Protein AF-A0A0Q0E314-F1 (afdb_monomer_lite)

Foldseek 3Di:
DDDDDDDDDDDDPPPPPPPPPVQQAFQCVQANDVLLVLLLVLLVVQAPDPDAPSDSRHALVRSVVSSQVSLVVCPVPPPRDPLSDDDDPFKDKFKFFFRWWKAQPWIWTWGQTPVSHIDIATALVQDDPQWDDPPSDITIGHSVRRNFIKTWTKDWDQCCVSDPPDDRRDTGIHTPHMDTDD

Sequence (182 aa):
MHPRALTFSLLITLLASFQANASEKSCAEAIGQKRAESLVKQCINVSPATHPPCNVANSCGMINSEVERGCGLLGDDPNAPAYCHFNLTKPETLQGALITGGGIDDYTITVLVNDGRRFTAYCDGQCGEWFVAEDESEATLLPSMVGKTVKVTVASELNNERIAGPSAEDSLIFVKKIEFVK

pLDDT: mean 89.71, std 15.73, range [40.28, 98.69]

Secondary structure (DSSP, 8-state):
----------------------PPPPHHHHH-HHHHHHHHHHHHHH---SS-S--TTS-HHHHHHHHHHHHHHHTT-TTS-GGG----SS-EEEEEEEEEEEESSS-EEEEEETTS-EEEEE-TT-S-S-EE-SSSS-EEE-TTTTT-EEEEEEEEEE-TT-SSSS-TT-EEEEEEEEEE--

Structure (mmCIF, N/CA/C/O backbone):
data_AF-A0A0Q0E314-F1
#
_entry.id   AF-A0A0Q0E314-F1
#
loop_
_atom_site.group_PDB
_atom_site.id
_atom_site.type_symbol
_atom_site.label_atom_id
_atom_site.label_alt_id
_atom_site.label_comp_id
_atom_site.label_asym_id
_atom_site.label_entity_id
_atom_site.label_seq_id
_atom_site.pdbx_PDB_ins_code
_atom_site.Cartn_x
_atom_site.Cartn_y
_atom_site.Cartn_z
_atom_site.occupancy
_atom_site.B_iso_or_equiv
_atom_site.auth_seq_id
_atom_site.auth_comp_id
_atom_site.auth_asym_id
_atom_site.auth_atom_id
_atom_site.pdbx_PDB_model_num
ATOM 1 N N . MET A 1 1 ? -67.837 -14.574 -44.466 1.00 40.28 1 MET A N 1
ATOM 2 C CA . MET A 1 1 ? -66.501 -15.097 -44.115 1.00 40.28 1 MET A CA 1
ATOM 3 C C . MET A 1 1 ? -65.693 -13.944 -43.526 1.00 40.28 1 MET A C 1
ATOM 5 O O . MET A 1 1 ? -65.371 -13.019 -44.251 1.00 40.28 1 MET A O 1
ATOM 9 N N . HIS A 1 2 ? -65.484 -13.944 -42.205 1.00 41.00 2 HIS A N 1
ATOM 10 C CA . HIS A 1 2 ? -64.377 -13.229 -41.534 1.00 41.00 2 HIS A CA 1
ATOM 11 C C . HIS A 1 2 ? -63.065 -13.990 -41.842 1.00 41.00 2 HIS A C 1
ATOM 13 O O . HIS A 1 2 ? -63.197 -15.173 -42.172 1.00 41.00 2 HIS A O 1
ATOM 19 N N . PRO A 1 3 ? -61.834 -13.439 -41.699 1.00 49.59 3 PRO A N 1
ATOM 20 C CA . PRO A 1 3 ? -61.397 -12.454 -40.687 1.00 49.59 3 PRO A CA 1
ATOM 21 C C . PRO A 1 3 ? -60.309 -11.479 -41.259 1.00 49.59 3 PRO A C 1
ATOM 23 O O . PRO A 1 3 ? -60.179 -11.391 -42.468 1.00 49.59 3 PRO A O 1
ATOM 26 N N . ARG A 1 4 ? -59.470 -10.691 -40.573 1.00 44.75 4 ARG A N 1
ATOM 27 C CA . ARG A 1 4 ? -59.175 -10.361 -39.169 1.00 44.75 4 ARG A CA 1
ATOM 28 C C . ARG A 1 4 ? -58.348 -9.063 -39.208 1.00 44.75 4 ARG A C 1
ATOM 30 O O . ARG A 1 4 ? -57.411 -8.971 -39.996 1.00 44.75 4 ARG A O 1
ATOM 37 N N . ALA A 1 5 ? -58.664 -8.099 -38.351 1.00 50.56 5 ALA A N 1
ATOM 38 C CA . ALA A 1 5 ? -57.778 -6.975 -38.064 1.00 50.56 5 ALA A CA 1
ATOM 39 C C . ALA A 1 5 ? -56.513 -7.491 -37.352 1.00 50.56 5 ALA A C 1
ATOM 41 O O . ALA A 1 5 ? -56.617 -8.254 -36.390 1.00 50.56 5 ALA A O 1
ATOM 42 N N . LEU A 1 6 ? -55.334 -7.095 -37.836 1.00 49.09 6 LEU A N 1
ATOM 43 C CA . LEU A 1 6 ? -54.049 -7.325 -37.177 1.00 49.09 6 LEU A CA 1
ATOM 44 C C . LEU A 1 6 ? -53.810 -6.205 -36.158 1.00 49.09 6 LEU A C 1
ATOM 46 O O . LEU A 1 6 ? -53.431 -5.092 -36.507 1.00 49.09 6 LEU A O 1
ATOM 50 N N . THR A 1 7 ? -54.052 -6.510 -34.888 1.00 48.66 7 THR A N 1
ATOM 51 C CA . THR A 1 7 ? -53.606 -5.709 -33.745 1.00 48.66 7 THR A CA 1
ATOM 52 C C . THR A 1 7 ? -52.135 -6.009 -33.468 1.00 48.66 7 THR A C 1
ATOM 54 O O . THR A 1 7 ? -51.788 -7.130 -33.095 1.00 48.66 7 THR A O 1
ATOM 57 N N . PHE A 1 8 ? -51.273 -5.012 -33.657 1.00 46.75 8 PHE A N 1
ATOM 58 C CA . PHE A 1 8 ? -49.852 -5.067 -33.322 1.00 46.75 8 PHE A CA 1
ATOM 59 C C . PHE A 1 8 ? -49.690 -4.762 -31.822 1.00 46.75 8 PHE A C 1
ATOM 61 O O . PHE A 1 8 ? -49.761 -3.608 -31.404 1.00 46.75 8 PHE A O 1
ATOM 68 N N . SER A 1 9 ? -49.544 -5.798 -30.991 1.00 51.53 9 SER A N 1
ATOM 69 C CA . SER A 1 9 ? -49.202 -5.637 -29.572 1.00 51.53 9 SER A CA 1
ATOM 70 C C . SER A 1 9 ? -47.723 -5.278 -29.438 1.00 51.53 9 SER A C 1
ATOM 72 O O . SER A 1 9 ? -46.852 -6.130 -29.591 1.00 51.53 9 SER A O 1
ATOM 74 N N . LEU A 1 10 ? -47.451 -4.009 -29.139 1.00 53.28 10 LEU A N 1
ATOM 75 C CA . LEU A 1 10 ? -46.133 -3.510 -28.761 1.00 53.28 10 LEU A CA 1
ATOM 76 C C . LEU A 1 10 ? -45.872 -3.866 -27.287 1.00 53.28 10 LEU A C 1
ATOM 78 O O . LEU A 1 10 ? -46.363 -3.192 -26.383 1.00 53.28 10 LEU A O 1
ATOM 82 N N . LEU A 1 11 ? -45.139 -4.953 -27.040 1.00 53.38 11 LEU A N 1
ATOM 83 C CA . LEU A 1 11 ? -44.677 -5.332 -25.703 1.00 53.38 11 LEU A CA 1
ATOM 84 C C . LEU A 1 11 ? -43.312 -4.666 -25.456 1.00 53.38 11 LEU A C 1
ATOM 86 O O . LEU A 1 11 ? -42.289 -5.129 -25.951 1.00 53.38 11 LEU A O 1
ATOM 90 N N . ILE A 1 12 ? -43.300 -3.548 -24.729 1.00 60.31 12 ILE A N 1
ATOM 91 C CA . ILE A 1 12 ? -42.066 -2.895 -24.272 1.00 60.31 12 ILE A CA 1
ATOM 92 C C . ILE A 1 12 ? -41.585 -3.651 -23.029 1.00 60.31 12 ILE A C 1
ATOM 94 O O . ILE A 1 12 ? -42.116 -3.473 -21.934 1.00 60.31 12 ILE A O 1
ATOM 98 N N . THR A 1 13 ? -40.599 -4.530 -23.195 1.00 57.09 13 THR A N 1
ATOM 99 C CA . THR A 1 13 ? -39.863 -5.146 -22.084 1.00 57.09 13 THR A CA 1
ATOM 100 C C . THR A 1 13 ? -38.950 -4.105 -21.442 1.00 57.09 13 THR A C 1
ATOM 102 O O . THR A 1 13 ? -37.905 -3.761 -21.991 1.00 57.09 13 THR A O 1
ATOM 105 N N . LEU A 1 14 ? -39.353 -3.600 -20.275 1.00 56.50 14 LEU A N 1
ATOM 106 C CA . LEU A 1 14 ? -38.524 -2.773 -19.400 1.00 56.50 14 LEU A CA 1
ATOM 107 C C . LEU A 1 14 ? -37.444 -3.666 -18.754 1.00 56.50 14 LEU A C 1
ATOM 109 O O . LEU A 1 14 ? -37.690 -4.336 -17.754 1.00 56.50 14 LEU A O 1
ATOM 113 N N . LEU A 1 15 ? -36.249 -3.710 -19.344 1.00 57.91 15 LEU A N 1
ATOM 114 C CA . LEU A 1 15 ? -35.050 -4.242 -18.691 1.00 57.91 15 LEU A CA 1
ATOM 115 C C . LEU A 1 15 ? -34.553 -3.186 -17.698 1.00 57.91 15 LEU A C 1
ATOM 117 O O . LEU A 1 15 ? -33.840 -2.256 -18.065 1.00 57.91 15 LEU A O 1
ATOM 121 N N . ALA A 1 16 ? -34.976 -3.299 -16.439 1.00 55.56 16 ALA A N 1
ATOM 122 C CA . ALA A 1 16 ? -34.362 -2.559 -15.346 1.00 55.56 16 ALA A CA 1
ATOM 123 C C . ALA A 1 16 ? -32.987 -3.178 -15.060 1.00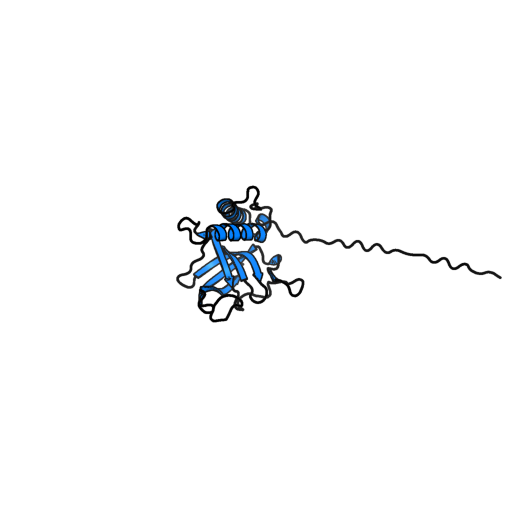 55.56 16 ALA A C 1
ATOM 125 O O . ALA A 1 16 ? -32.878 -4.203 -14.386 1.00 55.56 16 ALA A O 1
ATOM 126 N N . SER A 1 17 ? -31.938 -2.570 -15.607 1.00 53.62 17 SER A N 1
ATOM 127 C CA . SER A 1 17 ? -30.558 -2.862 -15.234 1.00 53.62 17 SER A CA 1
ATOM 128 C C . SER A 1 17 ? -30.350 -2.431 -13.783 1.00 53.62 17 SER A C 1
ATOM 130 O O . SER A 1 17 ? -30.112 -1.257 -13.504 1.00 53.62 17 SER A O 1
ATOM 132 N N . PHE A 1 18 ? -30.458 -3.365 -12.837 1.00 50.97 18 PHE A N 1
ATOM 133 C CA . PHE A 1 18 ? -29.930 -3.156 -11.493 1.00 50.97 18 PHE A CA 1
ATOM 134 C C . PHE A 1 18 ? -28.405 -3.140 -11.603 1.00 50.97 18 PHE A C 1
ATOM 136 O O . PHE A 1 18 ? -27.760 -4.185 -11.569 1.00 50.97 18 PHE A O 1
ATOM 143 N N . GLN A 1 19 ? -27.827 -1.951 -11.771 1.00 44.47 19 GLN A N 1
ATOM 144 C CA . GLN A 1 19 ? -26.407 -1.739 -11.519 1.00 44.47 19 GLN A CA 1
ATOM 145 C C . GLN A 1 19 ? -26.188 -1.896 -10.014 1.00 44.47 19 GLN A C 1
ATOM 147 O O . GLN A 1 19 ? -26.271 -0.941 -9.241 1.00 44.47 19 GLN A O 1
ATOM 152 N N . ALA A 1 20 ? -25.968 -3.136 -9.584 1.00 42.56 20 ALA A N 1
ATOM 153 C CA . ALA A 1 20 ? -25.374 -3.409 -8.293 1.00 42.56 20 ALA A CA 1
ATOM 154 C C . ALA A 1 20 ? -23.929 -2.907 -8.362 1.00 42.56 20 ALA A C 1
ATOM 156 O O . ALA A 1 20 ? -23.024 -3.650 -8.724 1.00 42.56 20 ALA A O 1
ATOM 157 N N . ASN A 1 21 ? -23.722 -1.627 -8.044 1.00 42.72 21 ASN A N 1
ATOM 158 C CA . ASN A 1 21 ? -22.424 -1.177 -7.567 1.00 42.72 21 ASN A CA 1
ATOM 159 C C . ASN A 1 21 ? -22.164 -2.025 -6.323 1.00 42.72 21 ASN A C 1
ATOM 161 O O . ASN A 1 21 ? -22.819 -1.828 -5.297 1.00 42.72 21 ASN A O 1
ATOM 165 N N . ALA A 1 22 ? -21.316 -3.045 -6.442 1.00 49.06 22 ALA A N 1
ATOM 166 C CA . ALA A 1 22 ? -20.845 -3.783 -5.290 1.00 49.06 22 ALA A CA 1
ATOM 167 C C . ALA A 1 22 ? -20.111 -2.760 -4.423 1.00 49.06 22 ALA A C 1
ATOM 169 O O . ALA A 1 22 ? -18.973 -2.411 -4.711 1.00 49.06 22 ALA A O 1
ATOM 170 N N . SER A 1 23 ? -20.810 -2.202 -3.430 1.00 57.34 23 SER A N 1
ATOM 171 C CA . SER A 1 23 ? -20.221 -1.262 -2.486 1.00 57.34 23 SER A CA 1
ATOM 172 C C . SER A 1 23 ? -18.990 -1.944 -1.914 1.00 57.34 23 SER A C 1
ATOM 174 O O . SER A 1 23 ? -19.113 -3.008 -1.298 1.00 57.34 23 SER A O 1
ATOM 176 N N . GLU A 1 24 ? -17.812 -1.371 -2.161 1.00 74.94 24 GLU A N 1
ATOM 177 C CA . GLU A 1 24 ? -16.592 -1.837 -1.519 1.00 74.94 24 GLU A CA 1
ATOM 178 C C . GLU A 1 24 ? -16.848 -1.929 -0.014 1.00 74.94 24 GLU A C 1
ATOM 180 O O . GLU A 1 24 ? -17.517 -1.070 0.573 1.00 74.94 24 GLU A O 1
ATOM 185 N N . LYS A 1 25 ? -16.354 -3.003 0.610 1.00 89.38 25 LYS A N 1
ATOM 186 C CA . LYS A 1 25 ? -16.443 -3.153 2.063 1.00 89.38 25 LYS A CA 1
ATOM 187 C C . LYS A 1 25 ? -15.819 -1.935 2.731 1.00 89.38 25 LYS A C 1
ATOM 189 O O . LYS A 1 25 ? -14.801 -1.417 2.262 1.00 89.38 25 LYS A O 1
ATOM 194 N N . SER A 1 26 ? -16.375 -1.536 3.870 1.00 96.94 26 SER A N 1
ATOM 195 C CA . SER A 1 26 ? -15.716 -0.530 4.696 1.00 96.94 26 SER A CA 1
ATOM 196 C C . SER A 1 26 ? -14.330 -1.016 5.121 1.00 96.94 26 SER A C 1
ATOM 198 O O . SER A 1 26 ? -14.074 -2.219 5.249 1.00 96.94 26 SER A O 1
ATOM 200 N N . CYS A 1 27 ? -13.414 -0.087 5.382 1.00 97.88 27 CYS A N 1
ATOM 201 C CA . CYS A 1 27 ? -12.068 -0.456 5.788 1.00 97.88 27 CYS A CA 1
ATOM 202 C C . CYS A 1 27 ? -12.072 -1.205 7.130 1.00 97.88 27 CYS A C 1
ATOM 204 O O . CYS A 1 27 ? -11.321 -2.165 7.307 1.00 97.88 27 CYS A O 1
ATOM 206 N N . ALA A 1 28 ? -12.973 -0.846 8.052 1.00 98.06 28 ALA A N 1
ATOM 207 C CA . ALA A 1 28 ? -13.180 -1.597 9.290 1.00 98.06 28 ALA A CA 1
ATOM 208 C C . ALA A 1 28 ? -13.572 -3.063 9.041 1.00 98.06 28 ALA A C 1
ATOM 210 O O . ALA A 1 28 ? -13.020 -3.954 9.688 1.00 98.06 28 ALA A O 1
ATOM 211 N N . GLU A 1 29 ? -14.484 -3.325 8.101 1.00 97.62 29 GLU A N 1
ATOM 212 C CA . GLU A 1 29 ? -14.891 -4.688 7.733 1.00 97.62 29 GLU A CA 1
ATOM 213 C C . GLU A 1 29 ? -13.781 -5.451 7.007 1.00 97.62 29 GLU A C 1
ATOM 215 O O . GLU A 1 29 ? -13.659 -6.664 7.174 1.00 97.62 29 GLU A O 1
ATOM 220 N N . ALA A 1 30 ? -12.975 -4.756 6.202 1.00 96.81 30 ALA A N 1
ATOM 221 C CA . ALA A 1 30 ? -11.923 -5.378 5.414 1.00 96.81 30 ALA A CA 1
ATOM 222 C C . ALA A 1 30 ? -10.705 -5.769 6.266 1.00 96.81 30 ALA A C 1
ATOM 224 O O . ALA A 1 30 ? -10.275 -6.920 6.229 1.00 96.81 30 ALA A O 1
ATOM 225 N N . ILE A 1 31 ? -10.142 -4.839 7.050 1.00 97.12 31 ILE A N 1
ATOM 226 C CA . ILE A 1 31 ? -8.859 -5.053 7.756 1.00 97.12 31 ILE A CA 1
ATOM 227 C C . ILE A 1 31 ? -8.982 -5.127 9.285 1.00 97.12 31 ILE A C 1
ATOM 229 O O . ILE A 1 31 ? -7.977 -5.337 9.980 1.00 97.12 31 ILE A O 1
ATOM 233 N N . GLY A 1 32 ? -10.205 -4.992 9.803 1.00 97.06 32 GLY A N 1
ATOM 234 C CA . GLY A 1 32 ? -10.526 -4.940 11.224 1.00 97.06 32 GLY A CA 1
ATOM 235 C C . GLY A 1 32 ? -10.403 -3.531 11.810 1.00 97.06 32 GLY A C 1
ATOM 236 O O . GLY A 1 32 ? -9.523 -2.752 11.433 1.00 97.06 32 GLY A O 1
ATOM 237 N N . GLN A 1 33 ? -11.245 -3.236 12.807 1.00 97.62 33 GLN A N 1
ATOM 238 C CA . GLN A 1 33 ? -11.384 -1.911 13.429 1.00 97.62 33 GLN A CA 1
ATOM 239 C C . GLN A 1 33 ? -10.040 -1.273 13.813 1.00 97.62 33 GLN A C 1
ATOM 241 O O . GLN A 1 33 ? -9.748 -0.148 13.422 1.00 97.62 33 GLN A O 1
ATOM 246 N N . LYS A 1 34 ? -9.177 -2.008 14.526 1.00 96.69 34 LYS A N 1
ATOM 247 C CA . LYS A 1 34 ? -7.896 -1.479 15.023 1.00 96.69 34 LYS A CA 1
ATOM 248 C C . LYS A 1 34 ? -6.964 -1.014 13.896 1.00 96.69 34 LYS A C 1
ATOM 250 O O . LYS A 1 34 ? -6.306 0.016 14.029 1.00 96.69 34 LYS A O 1
ATOM 255 N N . ARG A 1 35 ? -6.875 -1.778 12.801 1.00 97.19 35 ARG A N 1
ATOM 256 C CA . ARG A 1 35 ? -6.026 -1.414 11.657 1.00 97.19 35 ARG A CA 1
ATOM 257 C C . ARG A 1 35 ? -6.640 -0.257 10.872 1.00 97.19 35 ARG A C 1
ATOM 259 O O . ARG A 1 35 ? -5.919 0.674 10.530 1.00 97.19 35 ARG A O 1
ATOM 266 N N . ALA A 1 36 ? -7.957 -0.276 10.665 1.00 98.38 36 ALA A N 1
ATOM 267 C CA . ALA A 1 36 ? -8.671 0.811 10.000 1.00 98.38 36 ALA A CA 1
ATOM 268 C C . ALA A 1 36 ? -8.510 2.142 10.752 1.00 98.38 36 ALA A C 1
ATOM 270 O O . ALA A 1 36 ? -8.188 3.157 10.145 1.00 98.38 36 ALA A O 1
ATOM 271 N N . GLU A 1 37 ? -8.625 2.139 12.082 1.00 98.31 37 GLU A N 1
ATOM 272 C CA . GLU A 1 37 ? -8.367 3.323 12.910 1.00 98.31 37 GLU A CA 1
ATOM 273 C C . GLU A 1 37 ? -6.920 3.814 12.806 1.00 98.31 37 GLU A C 1
ATOM 275 O O . GLU A 1 37 ? -6.680 5.020 12.824 1.00 98.31 37 GLU A O 1
ATOM 280 N N . SER A 1 38 ? -5.946 2.905 12.688 1.00 97.75 38 SER A N 1
ATOM 281 C CA . SER A 1 38 ? -4.549 3.285 12.449 1.00 97.75 38 SER A CA 1
ATOM 282 C C . SER A 1 38 ? -4.396 4.021 11.119 1.00 97.75 38 SER A C 1
ATOM 284 O O . SER A 1 38 ? -3.756 5.070 11.078 1.00 97.75 38 SER A O 1
ATOM 286 N N . LEU A 1 39 ? -5.014 3.512 10.050 1.00 98.44 39 LEU A N 1
ATOM 287 C CA . LEU A 1 39 ? -4.974 4.146 8.731 1.00 98.44 39 LEU A CA 1
ATOM 288 C C . LEU A 1 39 ? -5.699 5.503 8.730 1.00 98.44 39 LEU A C 1
ATOM 290 O O . LEU A 1 39 ? -5.182 6.481 8.200 1.00 98.44 39 LEU A O 1
ATOM 294 N N . VAL A 1 40 ? -6.849 5.604 9.402 1.00 98.56 40 VAL A N 1
ATOM 295 C CA . VAL A 1 40 ? -7.582 6.872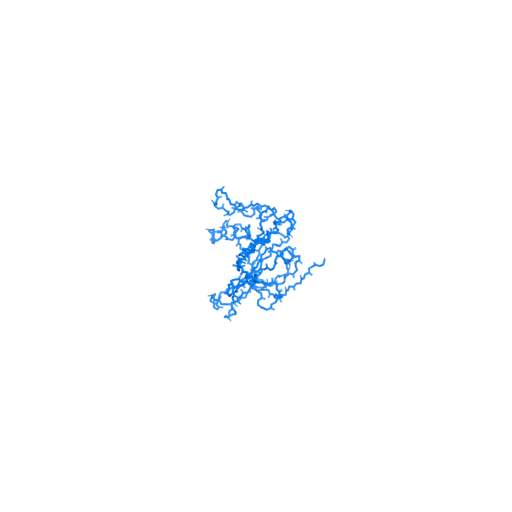 9.564 1.00 98.56 40 VAL A CA 1
ATOM 296 C C . VAL A 1 40 ? -6.761 7.911 10.328 1.00 98.56 40 VAL A C 1
ATOM 298 O O . VAL A 1 40 ? -6.747 9.075 9.937 1.00 98.56 40 VAL A O 1
ATOM 301 N N . LYS A 1 41 ? -6.035 7.515 11.381 1.00 98.38 41 LYS A N 1
ATOM 302 C CA . LYS A 1 41 ? -5.140 8.430 12.111 1.00 98.38 41 LYS A CA 1
ATOM 303 C C . LYS A 1 41 ? -4.033 8.983 11.218 1.00 98.38 41 LYS A C 1
ATOM 305 O O . LYS A 1 41 ? -3.710 10.160 11.338 1.00 98.38 41 LYS A O 1
ATOM 310 N N . GLN A 1 42 ? -3.470 8.158 10.334 1.00 98.25 42 GLN A N 1
ATOM 311 C CA . GLN A 1 42 ? -2.493 8.617 9.340 1.00 98.25 42 GLN A CA 1
ATOM 312 C C . GLN A 1 42 ? -3.143 9.613 8.378 1.00 98.25 42 GLN A C 1
ATOM 314 O O . GLN A 1 42 ? -2.630 10.709 8.202 1.00 98.25 42 GLN A O 1
ATOM 319 N N . CYS A 1 43 ? -4.320 9.273 7.850 1.00 98.62 43 CYS A N 1
ATOM 320 C CA . CYS A 1 43 ? -5.075 10.101 6.910 1.00 98.62 43 CYS A CA 1
ATOM 321 C C . CYS A 1 43 ? -5.382 11.496 7.476 1.00 98.62 43 CYS A C 1
ATOM 323 O O . CYS A 1 43 ? -5.059 12.498 6.849 1.00 98.62 43 CYS A O 1
ATOM 325 N N . ILE A 1 44 ? -5.930 11.576 8.694 1.00 98.50 44 ILE A N 1
ATOM 326 C CA . ILE A 1 44 ? -6.258 12.857 9.347 1.00 98.50 44 ILE A CA 1
ATOM 327 C C . ILE A 1 44 ? -5.005 13.709 9.573 1.00 98.50 44 ILE A C 1
ATOM 329 O O . ILE A 1 44 ? -5.069 14.929 9.476 1.00 98.50 44 ILE A O 1
ATOM 333 N N . ASN A 1 45 ? -3.875 13.077 9.889 1.00 97.94 45 ASN A N 1
ATOM 334 C CA . ASN A 1 45 ? -2.632 13.770 10.212 1.00 97.94 45 ASN A CA 1
ATOM 335 C C . ASN A 1 45 ? -2.005 14.453 8.980 1.00 97.94 45 ASN A C 1
ATOM 337 O O . ASN A 1 45 ? -1.441 15.533 9.114 1.00 97.94 45 ASN A O 1
ATOM 341 N N . VAL A 1 46 ? -2.143 13.870 7.784 1.00 97.81 46 VAL A N 1
ATOM 342 C CA .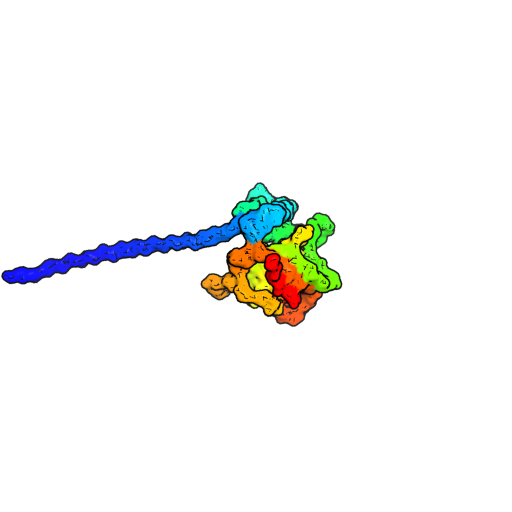 VAL A 1 46 ? -1.542 14.428 6.552 1.00 97.81 46 VAL A CA 1
ATOM 343 C C . VAL A 1 46 ? -2.534 15.112 5.614 1.00 97.81 46 VAL A C 1
ATOM 345 O O . VAL A 1 46 ? -2.117 15.779 4.671 1.00 97.81 46 VAL A O 1
ATOM 348 N N . SER A 1 47 ? -3.839 14.963 5.839 1.00 97.69 47 SER A N 1
ATOM 349 C CA . SER A 1 47 ? -4.862 15.573 4.991 1.00 97.69 47 SER A CA 1
ATOM 350 C C . SER A 1 47 ? -4.975 17.086 5.232 1.00 97.69 47 SER A C 1
ATOM 352 O O . SER A 1 47 ? -5.391 17.495 6.319 1.00 97.69 47 SER A O 1
ATOM 354 N N . PRO A 1 48 ? -4.782 17.938 4.209 1.00 95.12 48 PRO A N 1
ATOM 355 C CA . PRO A 1 48 ? -5.111 19.361 4.299 1.00 95.12 48 PRO A CA 1
ATOM 356 C C . PRO A 1 48 ? -6.611 19.659 4.110 1.00 95.12 48 PRO A C 1
ATOM 358 O O . PRO A 1 48 ? -7.031 20.807 4.252 1.00 95.12 48 PRO A O 1
ATOM 361 N N . ALA A 1 49 ? -7.428 18.671 3.722 1.00 95.56 49 ALA A N 1
ATOM 362 C CA . ALA A 1 49 ? -8.840 18.891 3.433 1.00 95.56 49 ALA A CA 1
ATOM 363 C C . ALA A 1 49 ? -9.647 19.146 4.715 1.00 95.56 49 ALA A C 1
ATOM 365 O O . ALA A 1 49 ? -9.397 18.552 5.760 1.00 95.56 49 ALA A O 1
ATOM 366 N N . THR A 1 50 ? -10.670 19.999 4.618 1.00 93.81 50 THR A N 1
ATOM 367 C CA . THR A 1 50 ? -11.575 20.296 5.744 1.00 93.81 50 THR A CA 1
ATOM 368 C C . THR A 1 50 ? -12.558 19.160 6.028 1.00 93.81 50 THR A C 1
ATOM 370 O O . THR A 1 50 ? -13.033 19.029 7.151 1.00 93.81 50 THR A O 1
ATOM 373 N N . HIS A 1 51 ? -12.850 18.337 5.018 1.00 96.25 51 HIS A N 1
ATOM 374 C CA . HIS A 1 51 ? -13.743 17.181 5.100 1.00 96.25 51 HIS A CA 1
ATOM 375 C C . HIS A 1 51 ? -13.147 16.003 4.311 1.00 96.25 51 HIS A C 1
ATOM 377 O O . HIS A 1 51 ? -13.656 15.658 3.243 1.00 96.25 51 HIS A O 1
ATOM 383 N N . PRO A 1 52 ? -12.029 15.419 4.772 1.00 97.25 52 PRO A N 1
ATOM 384 C CA . PRO A 1 52 ? -11.394 14.326 4.054 1.00 97.25 52 PRO A CA 1
ATOM 385 C C . PRO A 1 52 ? -12.178 13.018 4.191 1.00 97.25 52 PRO A C 1
ATOM 387 O O . PRO A 1 52 ? -12.905 12.832 5.172 1.00 97.25 52 PRO A O 1
ATOM 390 N N . PRO A 1 53 ? -11.958 12.042 3.294 1.00 97.44 53 PRO A N 1
ATOM 391 C CA . PRO A 1 53 ? -12.554 10.712 3.392 1.00 97.44 53 PRO A CA 1
ATOM 392 C C . PRO A 1 53 ? -11.923 9.837 4.498 1.00 97.44 53 PRO A C 1
ATOM 394 O O . PRO A 1 53 ? -12.004 8.610 4.440 1.00 97.44 53 PRO A O 1
ATOM 397 N N . CYS A 1 54 ? -11.303 10.430 5.522 1.00 98.44 54 CYS A N 1
ATOM 398 C CA . CYS A 1 54 ? -10.645 9.724 6.620 1.00 98.44 54 CYS A CA 1
ATOM 399 C C . CYS A 1 54 ? -11.665 9.161 7.623 1.00 98.44 54 CYS A C 1
ATOM 401 O O . CYS A 1 54 ? -11.817 9.660 8.738 1.00 98.44 54 CYS A O 1
ATOM 403 N N . ASN A 1 55 ? -12.383 8.113 7.231 1.00 98.25 55 ASN A N 1
ATOM 404 C CA . ASN A 1 55 ? -13.376 7.450 8.067 1.00 98.25 55 ASN A CA 1
ATOM 405 C C . ASN A 1 55 ? -13.297 5.936 7.865 1.00 98.25 55 ASN A C 1
ATOM 407 O O . ASN A 1 55 ? -13.233 5.475 6.733 1.00 98.25 55 ASN A O 1
ATOM 411 N N . VAL A 1 56 ? -13.347 5.158 8.948 1.00 98.31 56 VAL A N 1
ATOM 412 C CA . VAL A 1 56 ? -13.258 3.688 8.890 1.00 98.31 56 VAL A CA 1
ATOM 413 C C . VAL A 1 56 ? -14.400 3.032 8.099 1.00 98.31 56 VAL A C 1
ATOM 415 O O . VAL A 1 56 ? -14.253 1.885 7.683 1.00 98.31 56 VAL A O 1
ATOM 418 N N . ALA A 1 57 ? -15.513 3.749 7.898 1.00 97.94 57 ALA A N 1
ATOM 419 C CA . ALA A 1 57 ? -16.644 3.340 7.071 1.00 97.94 57 ALA A CA 1
ATOM 420 C C . ALA A 1 57 ? -16.364 3.446 5.559 1.00 97.94 57 ALA A C 1
ATOM 422 O O . ALA A 1 57 ? -17.034 2.777 4.779 1.00 97.94 57 ALA A O 1
ATOM 423 N N . ASN A 1 58 ? -15.378 4.248 5.145 1.00 97.81 58 ASN A N 1
ATOM 424 C CA . ASN A 1 58 ? -14.944 4.326 3.749 1.00 97.81 58 ASN A CA 1
ATOM 425 C C . ASN A 1 58 ? -14.019 3.152 3.405 1.00 97.81 58 ASN A C 1
ATOM 427 O O . ASN A 1 58 ? -13.492 2.488 4.303 1.00 97.81 58 ASN A O 1
ATOM 431 N N . SER A 1 59 ? -13.802 2.886 2.114 1.00 97.50 59 SER A N 1
ATOM 432 C CA . SER A 1 59 ? -12.911 1.806 1.681 1.00 97.50 59 SER A CA 1
ATOM 433 C C . SER A 1 59 ? -11.449 2.099 2.024 1.00 97.50 59 SER A C 1
ATOM 435 O O . SER A 1 59 ? -11.023 3.255 2.102 1.00 97.50 59 SER A O 1
ATOM 437 N N . CYS A 1 60 ? -10.650 1.050 2.247 1.00 97.88 60 CYS A N 1
ATOM 438 C CA . CYS A 1 60 ? -9.236 1.242 2.577 1.00 97.88 60 CYS A CA 1
ATOM 439 C C . CYS A 1 60 ? -8.463 1.929 1.447 1.00 97.88 60 CYS A C 1
ATOM 441 O O . CYS A 1 60 ? -7.573 2.720 1.747 1.00 97.88 60 CYS A O 1
ATOM 443 N N . GLY A 1 61 ? -8.827 1.671 0.184 1.00 96.69 61 GLY A N 1
ATOM 444 C CA . GLY A 1 61 ? -8.270 2.364 -0.976 1.00 96.69 61 GLY A CA 1
ATOM 445 C C . GLY A 1 61 ? -8.489 3.871 -0.884 1.00 96.69 61 GLY A C 1
ATOM 446 O O . GLY A 1 61 ? -7.522 4.622 -0.905 1.00 96.69 61 GLY A O 1
ATOM 447 N N . MET A 1 62 ? -9.728 4.313 -0.640 1.00 96.94 62 MET A N 1
ATOM 448 C CA . MET A 1 62 ? -10.052 5.739 -0.522 1.00 96.94 62 MET A CA 1
ATOM 449 C C . MET A 1 62 ? -9.293 6.433 0.620 1.00 96.94 62 MET A C 1
ATOM 451 O O . MET A 1 62 ? -8.765 7.531 0.441 1.00 96.94 62 MET A O 1
ATOM 455 N N . ILE A 1 63 ? -9.210 5.798 1.794 1.00 98.50 63 ILE A N 1
ATOM 456 C CA . ILE A 1 63 ? -8.458 6.351 2.932 1.00 98.50 63 ILE A CA 1
ATOM 457 C C . ILE A 1 63 ? -6.959 6.401 2.594 1.00 98.50 63 ILE A C 1
ATOM 459 O O . ILE A 1 63 ? -6.300 7.400 2.874 1.00 98.50 63 ILE A O 1
ATOM 463 N N . ASN A 1 64 ? -6.416 5.345 1.978 1.00 98.06 64 ASN A N 1
ATOM 464 C CA . ASN A 1 64 ? -5.011 5.267 1.579 1.00 98.06 64 ASN A CA 1
ATOM 465 C C . ASN A 1 64 ? -4.632 6.335 0.549 1.00 98.06 64 ASN A C 1
ATOM 467 O O . ASN A 1 64 ? -3.599 6.975 0.712 1.00 98.06 64 ASN A O 1
ATOM 471 N N . SER A 1 65 ? -5.461 6.558 -0.471 1.00 97.31 65 SER A N 1
ATOM 472 C CA . SER A 1 65 ? -5.202 7.573 -1.495 1.00 97.31 65 SER A CA 1
ATOM 473 C C . SER A 1 65 ? -5.111 8.976 -0.894 1.00 97.31 65 SER A C 1
ATOM 475 O O . SER A 1 65 ? -4.279 9.775 -1.314 1.00 97.31 65 SER A O 1
ATOM 477 N N . GLU A 1 66 ? -5.907 9.277 0.136 1.00 98.44 66 GLU A N 1
ATOM 478 C CA . GLU A 1 66 ? -5.795 10.549 0.855 1.00 98.44 66 GLU A CA 1
ATOM 479 C C . GLU A 1 66 ? -4.516 10.626 1.709 1.00 98.44 66 GLU A C 1
ATOM 481 O O . GLU A 1 66 ? -3.888 11.684 1.761 1.00 98.44 66 GLU A O 1
ATOM 486 N N . VAL A 1 67 ? -4.071 9.512 2.312 1.00 98.12 67 VAL A N 1
ATOM 487 C CA . VAL A 1 67 ? -2.754 9.440 2.981 1.00 98.12 67 VAL A CA 1
ATOM 488 C C . VAL A 1 67 ? -1.628 9.712 1.984 1.00 98.12 67 VAL A C 1
ATOM 490 O O . VAL A 1 67 ? -0.743 10.512 2.268 1.00 98.12 67 VAL A O 1
ATOM 493 N N . GLU A 1 68 ? -1.647 9.067 0.818 1.00 97.44 68 GLU A N 1
ATOM 494 C CA . GLU A 1 68 ? -0.625 9.238 -0.221 1.00 97.44 68 GLU A CA 1
ATOM 495 C C . GLU A 1 68 ? -0.601 10.661 -0.761 1.00 97.44 68 GLU A C 1
ATOM 497 O O . GLU A 1 68 ? 0.467 11.266 -0.841 1.00 97.44 68 GLU A O 1
ATOM 502 N N . ARG A 1 69 ? -1.776 11.233 -1.040 1.00 97.69 69 ARG A N 1
ATOM 503 C CA . ARG A 1 69 ? -1.900 12.626 -1.464 1.00 97.69 69 ARG A CA 1
ATOM 504 C C . ARG A 1 69 ? -1.350 13.584 -0.408 1.00 97.69 69 ARG A C 1
ATOM 506 O O . ARG A 1 69 ? -0.604 14.495 -0.753 1.00 97.69 69 ARG A O 1
ATOM 513 N N . GLY A 1 70 ? -1.703 13.390 0.863 1.00 97.50 70 GLY A N 1
ATOM 514 C CA . GLY A 1 70 ? -1.207 14.211 1.969 1.00 97.50 70 GLY A CA 1
ATOM 515 C C . GLY A 1 70 ? 0.307 14.099 2.153 1.00 97.50 70 GLY A C 1
ATOM 516 O O . GLY A 1 70 ? 0.993 15.114 2.207 1.00 97.50 70 GLY A O 1
ATOM 517 N N . CYS A 1 71 ? 0.851 12.879 2.158 1.00 97.06 71 CYS A N 1
ATOM 518 C CA . CYS A 1 71 ? 2.296 12.648 2.215 1.00 97.06 71 CYS A CA 1
ATOM 519 C C . CYS A 1 71 ? 3.034 13.262 1.013 1.00 97.06 71 CYS A C 1
ATOM 521 O O . CYS A 1 71 ? 4.091 13.858 1.190 1.00 97.06 71 CYS A O 1
ATOM 523 N N . GLY A 1 72 ? 2.461 13.194 -0.193 1.00 96.62 72 GLY A N 1
ATOM 524 C CA . GLY A 1 72 ? 3.032 13.821 -1.388 1.00 96.62 72 GLY A CA 1
ATOM 525 C C . GLY A 1 72 ? 3.121 15.348 -1.297 1.00 96.62 72 GLY A C 1
ATOM 526 O O . GLY A 1 72 ? 4.042 15.937 -1.854 1.00 96.62 72 GLY A O 1
ATOM 527 N N . LEU A 1 73 ? 2.214 15.995 -0.557 1.00 96.69 73 LEU A N 1
ATOM 528 C CA . LEU A 1 73 ? 2.284 17.437 -0.291 1.00 96.69 73 LEU A CA 1
ATOM 529 C C . LEU A 1 73 ? 3.367 17.811 0.725 1.00 96.69 73 LEU A C 1
ATOM 531 O O . LEU A 1 73 ? 3.869 18.932 0.679 1.00 96.6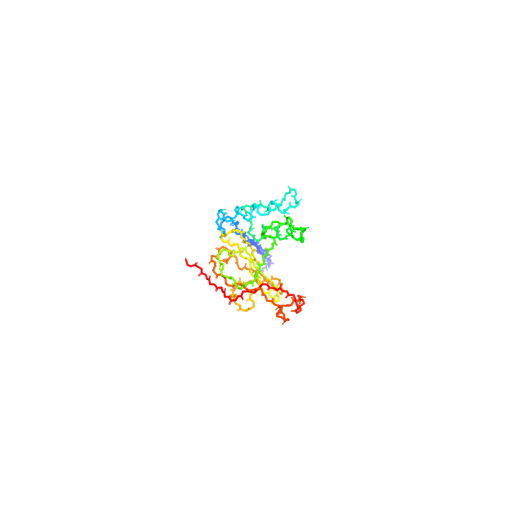9 73 LEU A O 1
ATOM 535 N N . LEU A 1 74 ? 3.708 16.899 1.638 1.00 95.75 74 LEU A N 1
ATOM 536 C CA . LEU A 1 74 ? 4.807 17.094 2.585 1.00 95.75 74 LEU A CA 1
ATOM 537 C C . LEU A 1 74 ? 6.173 16.911 1.908 1.00 95.75 74 LEU A C 1
ATOM 539 O O . LEU A 1 74 ? 7.138 17.558 2.307 1.00 95.75 74 LEU A O 1
ATOM 543 N N . GLY A 1 75 ? 6.249 16.075 0.866 1.00 91.38 75 GLY A N 1
ATOM 544 C CA . GLY A 1 75 ? 7.487 15.823 0.130 1.00 91.38 75 GLY A CA 1
ATOM 545 C C . GLY A 1 75 ? 8.604 15.346 1.060 1.00 91.38 75 GLY A C 1
ATOM 546 O O . GLY A 1 75 ? 8.375 14.486 1.905 1.00 91.38 75 GLY A O 1
ATOM 547 N N . ASP A 1 76 ? 9.7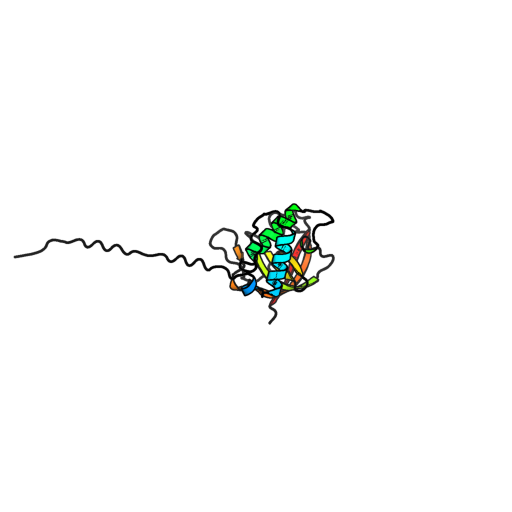89 15.942 0.930 1.00 89.94 76 ASP A N 1
ATOM 548 C CA . ASP A 1 76 ? 10.974 15.617 1.737 1.00 89.94 76 ASP A CA 1
ATOM 549 C C . ASP A 1 76 ? 11.076 16.429 3.047 1.00 89.94 76 ASP A C 1
ATOM 551 O O . ASP A 1 76 ? 12.176 16.623 3.574 1.00 89.94 76 ASP A O 1
ATOM 555 N N . ASP A 1 77 ? 9.963 16.957 3.577 1.00 92.50 77 ASP A N 1
ATOM 556 C CA . ASP A 1 77 ? 9.977 17.652 4.871 1.00 92.50 77 ASP A CA 1
ATOM 557 C C . ASP A 1 77 ? 10.571 16.724 5.952 1.00 92.50 77 ASP A C 1
ATOM 559 O O . ASP A 1 77 ? 10.046 15.632 6.184 1.00 92.50 77 ASP A O 1
ATOM 563 N N . PRO A 1 78 ? 11.639 17.127 6.668 1.00 90.12 78 PRO A N 1
ATOM 564 C CA . PRO A 1 78 ? 12.234 16.305 7.723 1.00 90.12 78 PRO A CA 1
ATOM 565 C C . PRO A 1 78 ? 11.278 16.019 8.895 1.00 90.12 78 PRO A C 1
ATOM 567 O O . PRO A 1 78 ? 11.553 15.138 9.709 1.00 90.12 78 PRO A O 1
ATOM 570 N N . ASN A 1 79 ? 10.173 16.762 9.000 1.00 91.94 79 ASN A N 1
ATOM 571 C CA . ASN A 1 79 ? 9.108 16.556 9.977 1.00 91.94 79 ASN A CA 1
ATOM 572 C C . ASN A 1 79 ? 7.944 15.720 9.426 1.00 91.94 79 ASN A C 1
ATOM 574 O O . ASN A 1 79 ? 6.974 15.489 10.156 1.00 91.94 79 ASN A O 1
ATOM 578 N N . ALA A 1 80 ? 8.013 15.268 8.169 1.00 94.69 80 ALA A N 1
ATOM 579 C CA . ALA A 1 80 ? 7.017 14.371 7.611 1.00 94.69 80 ALA A CA 1
ATOM 580 C C . ALA A 1 80 ? 6.911 13.103 8.482 1.00 94.69 80 ALA A C 1
ATOM 582 O O . ALA A 1 80 ? 7.924 12.546 8.924 1.00 94.69 80 ALA A O 1
ATOM 583 N N . PRO A 1 81 ? 5.691 12.618 8.768 1.00 94.75 81 PRO A N 1
ATOM 584 C CA . PRO A 1 81 ? 5.522 11.415 9.565 1.00 94.75 81 PRO A CA 1
ATOM 585 C C . PRO A 1 81 ? 6.227 10.205 8.942 1.00 94.75 81 PRO A C 1
ATOM 587 O O . PRO A 1 81 ? 6.183 10.000 7.734 1.00 94.75 81 PRO A O 1
ATOM 590 N N . ALA A 1 82 ? 6.792 9.328 9.776 1.00 91.81 82 ALA A N 1
ATOM 591 C CA . ALA A 1 82 ? 7.580 8.185 9.304 1.00 91.81 82 ALA A CA 1
ATOM 592 C C . ALA A 1 82 ? 6.829 7.231 8.348 1.00 91.81 82 ALA A C 1
ATOM 594 O O . ALA A 1 82 ? 7.463 6.532 7.574 1.00 91.81 82 ALA A O 1
ATOM 595 N N . TYR A 1 83 ? 5.492 7.185 8.375 1.00 92.88 83 TYR A N 1
ATOM 596 C CA . TYR A 1 83 ? 4.695 6.369 7.445 1.00 92.88 83 TYR A CA 1
ATOM 597 C C . TYR A 1 83 ? 4.536 6.992 6.045 1.00 92.88 83 TYR A C 1
ATOM 599 O O . TYR A 1 83 ? 3.976 6.341 5.164 1.00 92.88 83 TYR A O 1
ATOM 607 N N . CYS A 1 84 ? 4.992 8.231 5.835 1.00 94.94 84 CYS A N 1
ATOM 608 C CA . CYS A 1 84 ? 5.058 8.854 4.513 1.00 94.94 84 CYS A CA 1
ATOM 609 C C . CYS A 1 84 ? 6.251 8.368 3.688 1.00 94.94 84 CYS A C 1
ATOM 611 O O . CYS A 1 84 ? 6.224 8.479 2.467 1.00 94.94 84 CYS A O 1
ATOM 613 N N . HIS A 1 85 ? 7.255 7.770 4.335 1.00 91.00 85 HIS A N 1
ATOM 614 C CA . HIS A 1 85 ? 8.431 7.236 3.664 1.00 91.00 85 HIS A CA 1
ATOM 615 C C . HIS A 1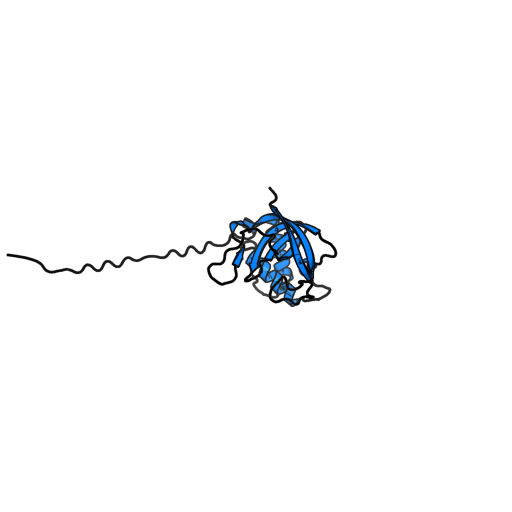 85 ? 8.647 5.787 4.071 1.00 91.00 85 HIS A C 1
ATOM 617 O O . HIS A 1 85 ? 8.841 5.469 5.245 1.00 91.00 85 HIS A O 1
ATOM 623 N N . PHE A 1 86 ? 8.660 4.894 3.090 1.00 93.38 86 PHE A N 1
ATOM 624 C CA . PHE A 1 86 ? 9.038 3.511 3.317 1.00 93.38 86 PHE A CA 1
ATOM 625 C C . PHE A 1 86 ? 10.429 3.259 2.749 1.00 93.38 86 PHE A C 1
ATOM 627 O O . PHE A 1 86 ? 10.596 2.970 1.568 1.00 93.38 86 PHE A O 1
ATOM 634 N N . ASN A 1 87 ? 11.430 3.377 3.619 1.00 91.06 87 ASN A N 1
ATOM 635 C CA . ASN A 1 87 ? 12.829 3.210 3.253 1.00 91.06 87 ASN A CA 1
ATOM 636 C C . ASN A 1 87 ? 13.346 1.857 3.737 1.00 91.06 87 ASN A C 1
ATOM 638 O O . ASN A 1 87 ? 13.195 1.505 4.909 1.00 91.06 87 ASN A O 1
ATOM 642 N N . LEU A 1 88 ? 14.004 1.124 2.843 1.00 93.19 88 LEU A N 1
ATOM 643 C CA . LEU A 1 88 ? 14.676 -0.134 3.148 1.00 93.19 88 LEU A CA 1
ATOM 644 C C . LEU A 1 88 ? 16.177 0.027 2.927 1.00 93.19 88 LEU A C 1
ATOM 646 O O . LEU A 1 88 ? 16.611 0.462 1.868 1.00 93.19 88 LEU A O 1
ATOM 650 N N . THR A 1 89 ? 16.980 -0.382 3.905 1.00 92.50 89 THR A N 1
ATOM 651 C CA . THR A 1 89 ? 18.446 -0.489 3.746 1.00 92.50 89 THR A CA 1
ATOM 652 C C . THR A 1 89 ? 18.893 -1.906 3.395 1.00 92.50 89 THR A C 1
ATOM 654 O O . THR A 1 89 ? 20.030 -2.134 2.992 1.00 92.50 89 THR A O 1
ATOM 657 N N . LYS A 1 90 ? 17.993 -2.873 3.563 1.00 96.56 90 LYS A N 1
ATOM 658 C CA . LYS A 1 90 ? 18.162 -4.287 3.241 1.00 96.56 90 LYS A CA 1
ATOM 659 C C . LYS A 1 90 ? 16.785 -4.904 2.993 1.00 96.56 90 LYS A C 1
ATOM 661 O O . LYS A 1 90 ? 15.791 -4.325 3.435 1.00 96.56 90 LYS A O 1
ATOM 666 N N . PRO A 1 91 ? 16.707 -6.081 2.355 1.00 98.12 91 PRO A N 1
ATOM 667 C CA . PRO A 1 91 ? 15.448 -6.799 2.256 1.00 98.12 91 PRO A CA 1
ATOM 668 C C . PRO A 1 91 ? 14.822 -7.042 3.638 1.00 98.12 91 PRO A C 1
ATOM 670 O O . PRO A 1 91 ? 15.500 -7.491 4.568 1.00 98.12 91 PRO A O 1
ATOM 673 N N . GLU A 1 92 ? 13.526 -6.770 3.769 1.00 98.25 92 GLU A N 1
ATOM 674 C CA . GLU A 1 92 ? 12.755 -6.972 4.999 1.00 98.25 92 GLU A CA 1
ATOM 675 C C . GLU A 1 92 ? 11.577 -7.908 4.743 1.00 98.25 92 GLU A C 1
ATOM 677 O O . GLU A 1 92 ? 10.974 -7.892 3.674 1.00 98.25 92 GLU A O 1
ATOM 682 N N . THR A 1 93 ? 11.237 -8.731 5.737 1.00 98.44 93 THR A N 1
ATOM 683 C CA . THR A 1 93 ? 10.015 -9.543 5.716 1.00 98.44 93 THR A CA 1
ATOM 684 C C . THR A 1 93 ? 9.032 -9.005 6.738 1.00 98.44 93 THR A C 1
ATOM 686 O O . THR A 1 93 ? 9.309 -9.013 7.936 1.00 98.44 93 THR A O 1
ATOM 689 N N . LEU A 1 94 ? 7.883 -8.551 6.252 1.00 97.88 94 LEU A N 1
ATOM 690 C CA . LEU A 1 94 ? 6.878 -7.814 7.005 1.00 97.88 94 LEU A CA 1
ATOM 691 C C . LEU A 1 94 ? 5.548 -8.554 6.966 1.00 97.88 94 LEU A C 1
ATOM 693 O O . LEU A 1 94 ? 5.254 -9.274 6.015 1.00 97.88 94 LEU A O 1
ATOM 697 N N . GLN A 1 95 ? 4.734 -8.374 8.001 1.00 98.31 95 GLN A N 1
ATOM 698 C CA . GLN A 1 95 ? 3.396 -8.948 8.063 1.00 98.31 95 GLN A CA 1
ATOM 699 C C . GLN A 1 95 ? 2.361 -7.844 8.242 1.00 98.31 95 GLN A C 1
ATOM 701 O O . GLN A 1 95 ? 2.518 -6.966 9.094 1.00 98.31 95 GLN A O 1
ATOM 706 N N . GLY A 1 96 ? 1.287 -7.911 7.466 1.00 97.75 96 GLY A N 1
ATOM 707 C CA . GLY A 1 96 ? 0.253 -6.887 7.451 1.00 97.75 96 GLY A CA 1
ATOM 708 C C . GLY A 1 96 ? -0.996 -7.326 6.706 1.00 97.75 96 GLY A C 1
ATOM 709 O O . GLY A 1 96 ? -1.156 -8.504 6.387 1.00 97.75 96 GLY A O 1
ATOM 710 N N . ALA A 1 97 ? -1.881 -6.372 6.445 1.00 98.25 97 ALA A N 1
ATOM 711 C CA . ALA A 1 97 ? -3.060 -6.567 5.610 1.00 98.25 97 ALA A CA 1
ATOM 712 C C . ALA A 1 97 ? -2.857 -5.887 4.252 1.00 98.25 97 ALA A C 1
ATOM 714 O O . ALA A 1 97 ? -2.385 -4.750 4.210 1.00 98.25 97 ALA A O 1
ATOM 715 N N . LEU A 1 98 ? -3.244 -6.560 3.165 1.00 98.19 98 LEU A N 1
ATOM 716 C CA . LEU A 1 98 ? -3.427 -5.901 1.869 1.00 98.19 98 LEU A CA 1
ATOM 717 C C . LEU A 1 98 ? -4.548 -4.866 2.005 1.00 98.19 98 LEU A C 1
ATOM 719 O O . LEU A 1 98 ? -5.636 -5.209 2.468 1.00 98.19 98 LEU A O 1
ATOM 723 N N . ILE A 1 99 ? -4.286 -3.612 1.640 1.00 97.75 99 ILE A N 1
ATOM 724 C CA . ILE A 1 99 ? -5.272 -2.524 1.765 1.00 97.75 99 ILE A CA 1
ATOM 725 C C . ILE A 1 99 ? -5.716 -1.951 0.421 1.00 97.75 99 ILE A C 1
ATOM 727 O O . ILE A 1 99 ? -6.838 -1.464 0.332 1.00 97.75 99 ILE A O 1
ATOM 731 N N . THR A 1 100 ? -4.865 -2.023 -0.601 1.00 97.56 100 THR A N 1
ATOM 732 C CA . THR A 1 100 ? -5.175 -1.669 -1.990 1.00 97.56 100 THR A CA 1
ATOM 733 C C . THR A 1 100 ? -4.085 -2.232 -2.912 1.00 97.56 100 THR A C 1
ATOM 735 O O . THR A 1 100 ? -3.124 -2.849 -2.440 1.00 97.56 100 THR A O 1
ATOM 738 N N . GLY A 1 101 ? -4.243 -2.053 -4.215 1.00 96.69 101 GLY A N 1
ATOM 739 C CA . GLY A 1 101 ? -3.276 -2.396 -5.247 1.00 96.69 101 GLY A CA 1
ATOM 740 C C . GLY A 1 101 ? -3.870 -2.147 -6.628 1.00 96.69 101 GLY A C 1
ATOM 741 O O . GLY A 1 101 ? -5.090 -2.050 -6.770 1.00 96.69 101 GLY A O 1
ATOM 742 N N . GLY A 1 102 ? -3.011 -2.064 -7.632 1.00 95.50 102 GLY A N 1
ATOM 743 C CA . GLY A 1 102 ? -3.426 -1.828 -9.006 1.00 95.50 102 GLY A CA 1
ATOM 744 C C . GLY A 1 102 ? -2.274 -1.409 -9.902 1.00 95.50 102 GLY A C 1
ATOM 745 O O . GLY A 1 102 ? -1.112 -1.427 -9.479 1.00 95.50 102 GLY A O 1
ATOM 746 N N . GLY A 1 103 ? -2.615 -1.062 -11.136 1.00 93.75 103 GLY A N 1
ATOM 747 C CA . GLY A 1 103 ? -1.696 -0.570 -12.155 1.00 93.75 103 GLY A CA 1
ATOM 748 C C . GLY A 1 103 ? -2.210 -0.844 -13.566 1.00 93.75 103 GLY A C 1
ATOM 749 O O . GLY A 1 103 ? -3.212 -1.533 -13.745 1.00 93.75 103 GLY A O 1
ATOM 750 N N . ILE A 1 104 ? -1.523 -0.297 -14.566 1.00 90.25 104 ILE A N 1
ATOM 751 C CA . ILE A 1 104 ? -1.841 -0.516 -15.986 1.00 90.25 104 ILE A CA 1
ATOM 752 C C . ILE A 1 104 ? -0.923 -1.615 -16.528 1.00 90.25 104 ILE A C 1
ATOM 754 O O . ILE A 1 104 ? -1.357 -2.754 -16.684 1.00 90.25 104 ILE A O 1
ATOM 758 N N . ASP A 1 105 ? 0.354 -1.283 -16.725 1.00 89.19 105 ASP A N 1
ATOM 759 C CA . ASP A 1 105 ? 1.370 -2.217 -17.223 1.00 89.19 105 ASP A CA 1
ATOM 760 C C . ASP A 1 105 ? 2.000 -3.028 -16.082 1.00 89.19 105 ASP A C 1
ATOM 762 O O . ASP A 1 105 ? 2.200 -4.238 -16.186 1.00 89.19 105 ASP A O 1
ATOM 766 N N . ASP A 1 106 ? 2.260 -2.353 -14.961 1.00 94.19 106 ASP A N 1
ATOM 767 C CA . ASP A 1 106 ? 2.927 -2.906 -13.792 1.00 94.19 106 ASP A CA 1
ATOM 768 C C . ASP A 1 106 ? 2.030 -2.817 -12.564 1.00 94.19 106 ASP A C 1
ATOM 770 O O . ASP A 1 106 ? 1.593 -1.737 -12.160 1.00 94.19 106 ASP A O 1
ATOM 774 N N . TYR A 1 107 ? 1.779 -3.959 -11.929 1.00 96.44 107 TYR A N 1
ATOM 775 C CA . TYR A 1 107 ? 0.919 -4.005 -10.753 1.00 96.44 107 TYR A CA 1
ATOM 776 C C . TYR A 1 107 ? 1.689 -3.773 -9.464 1.00 96.44 107 TYR A C 1
ATOM 778 O O . TYR A 1 107 ? 2.803 -4.265 -9.260 1.00 96.44 107 TYR A O 1
ATOM 786 N N . THR A 1 108 ? 1.034 -3.071 -8.551 1.00 98.19 108 THR A N 1
ATOM 787 C CA . THR A 1 108 ? 1.507 -2.841 -7.193 1.00 98.19 108 THR A CA 1
ATOM 788 C C . THR A 1 108 ? 0.525 -3.389 -6.172 1.00 98.19 108 THR A C 1
ATOM 790 O O . THR A 1 108 ? -0.677 -3.508 -6.414 1.00 98.19 108 THR A O 1
ATOM 793 N N . ILE A 1 109 ? 1.042 -3.697 -4.987 1.00 98.50 109 ILE A N 1
ATOM 794 C CA . ILE A 1 109 ? 0.235 -3.917 -3.789 1.00 98.50 109 ILE A CA 1
ATOM 795 C C . ILE A 1 109 ? 0.628 -2.912 -2.718 1.00 98.50 109 ILE A C 1
ATOM 797 O O . ILE A 1 109 ? 1.808 -2.601 -2.551 1.00 98.50 109 ILE A O 1
ATOM 801 N N . THR A 1 110 ? -0.350 -2.480 -1.931 1.00 98.56 110 THR A N 1
ATOM 802 C CA . THR A 1 110 ? -0.121 -1.685 -0.728 1.00 98.56 110 THR A CA 1
ATOM 803 C C . THR A 1 110 ? -0.491 -2.496 0.503 1.00 98.56 110 THR A C 1
ATOM 805 O O . THR A 1 110 ? -1.596 -3.039 0.618 1.00 98.56 110 THR A O 1
ATOM 808 N N . VAL A 1 111 ? 0.436 -2.562 1.457 1.00 98.50 111 VAL A N 1
ATOM 809 C CA . VAL A 1 111 ? 0.271 -3.292 2.717 1.00 98.50 111 VAL A CA 1
ATOM 810 C C . VAL A 1 111 ? 0.321 -2.318 3.886 1.00 98.50 111 VAL A C 1
ATOM 812 O O . VAL A 1 111 ? 1.267 -1.542 4.022 1.00 98.50 111 VAL A O 1
ATOM 815 N N . LEU A 1 112 ? -0.666 -2.417 4.780 1.00 98.25 112 LEU A N 1
ATOM 816 C CA . LEU A 1 112 ? -0.578 -1.842 6.120 1.00 98.25 112 LEU A CA 1
ATOM 817 C C . LEU A 1 112 ? 0.029 -2.882 7.063 1.00 98.25 112 LEU A C 1
ATOM 819 O O . LEU A 1 112 ? -0.599 -3.896 7.390 1.00 98.25 112 LEU A O 1
ATOM 823 N N . VAL A 1 113 ? 1.264 -2.634 7.482 1.00 97.62 113 VAL A N 1
ATOM 824 C CA . VAL A 1 113 ? 2.049 -3.513 8.350 1.00 97.62 113 VAL A CA 1
ATOM 825 C C . VAL A 1 113 ? 1.492 -3.461 9.772 1.00 97.62 113 VAL A C 1
ATOM 827 O O . VAL A 1 113 ? 0.952 -2.453 10.224 1.00 97.62 113 VAL A O 1
ATOM 830 N N . ASN A 1 114 ? 1.618 -4.563 10.512 1.00 95.19 114 ASN A N 1
ATOM 831 C CA . ASN A 1 114 ? 1.126 -4.662 11.890 1.00 95.19 114 ASN A CA 1
ATOM 832 C C . ASN A 1 114 ? 1.755 -3.635 12.857 1.00 95.19 114 ASN A C 1
ATOM 834 O O . ASN A 1 114 ? 1.156 -3.347 13.892 1.00 95.19 114 ASN A O 1
ATOM 838 N N . ASP A 1 115 ? 2.937 -3.103 12.534 1.00 92.88 115 ASP A N 1
ATOM 839 C CA . ASP A 1 115 ? 3.627 -2.051 13.293 1.00 92.88 115 ASP A CA 1
ATOM 840 C C . ASP A 1 115 ? 3.144 -0.627 12.941 1.00 92.88 115 ASP A C 1
ATOM 842 O O . ASP A 1 115 ? 3.608 0.346 13.532 1.00 92.88 115 ASP A O 1
ATOM 846 N N . GLY A 1 116 ? 2.191 -0.499 12.012 1.00 92.06 116 GLY A N 1
ATOM 847 C CA . GLY A 1 116 ? 1.634 0.770 11.552 1.00 92.06 116 GLY A CA 1
ATOM 848 C C . GLY A 1 116 ? 2.371 1.384 10.362 1.00 92.06 116 GLY A C 1
ATOM 849 O O . GLY A 1 116 ? 1.866 2.356 9.801 1.00 92.06 116 GLY A O 1
ATOM 850 N N . ARG A 1 117 ? 3.515 0.833 9.930 1.00 95.00 117 ARG A N 1
ATOM 851 C CA . ARG A 1 117 ? 4.133 1.236 8.660 1.00 95.00 117 ARG A CA 1
ATOM 852 C C . ARG A 1 117 ? 3.238 0.859 7.488 1.00 95.00 117 ARG A C 1
ATOM 854 O O . ARG A 1 117 ? 2.422 -0.061 7.560 1.00 95.00 117 ARG A O 1
ATOM 861 N N . ARG A 1 118 ? 3.438 1.557 6.381 1.00 95.44 118 ARG A N 1
ATOM 862 C CA . ARG A 1 118 ? 2.734 1.331 5.128 1.00 95.44 118 ARG A CA 1
ATOM 863 C C . ARG A 1 118 ? 3.739 1.348 3.994 1.00 95.44 118 ARG A C 1
ATOM 865 O O . ARG A 1 118 ? 4.671 2.144 4.030 1.00 95.44 118 ARG A O 1
ATOM 872 N N . PHE A 1 119 ? 3.553 0.472 3.019 1.00 97.44 119 PHE A N 1
ATOM 873 C CA . PHE A 1 119 ? 4.365 0.475 1.812 1.00 97.44 119 PHE A CA 1
ATOM 874 C C . PHE A 1 119 ? 3.539 0.076 0.603 1.00 97.44 119 PHE A C 1
ATOM 876 O O . PHE A 1 119 ? 2.623 -0.739 0.729 1.00 97.44 119 PHE A O 1
ATOM 883 N N . THR A 1 120 ? 3.924 0.617 -0.547 1.00 97.88 120 THR A N 1
ATOM 884 C CA . THR A 1 120 ? 3.498 0.166 -1.870 1.00 97.88 120 THR A CA 1
ATOM 885 C C . THR A 1 120 ? 4.708 -0.470 -2.544 1.00 97.88 120 THR A C 1
ATOM 887 O O . THR A 1 120 ? 5.809 0.077 -2.472 1.00 97.88 120 THR A O 1
ATOM 890 N N . ALA A 1 121 ? 4.532 -1.651 -3.126 1.00 98.44 121 ALA A N 1
ATOM 891 C CA . ALA A 1 121 ? 5.606 -2.387 -3.784 1.00 98.44 121 ALA A CA 1
ATOM 892 C C . ALA A 1 121 ? 5.131 -2.949 -5.122 1.00 98.44 121 ALA A C 1
ATOM 894 O O . ALA A 1 121 ? 4.009 -3.452 -5.216 1.00 98.44 121 ALA A O 1
ATOM 895 N N . TYR A 1 122 ? 6.008 -2.903 -6.122 1.00 98.31 122 TYR A N 1
ATOM 896 C CA . TYR A 1 122 ? 5.788 -3.532 -7.417 1.00 98.31 122 TYR A CA 1
ATOM 897 C C . TYR A 1 122 ? 5.811 -5.046 -7.287 1.00 98.31 122 TYR A C 1
ATOM 899 O O . TYR A 1 122 ? 6.649 -5.622 -6.587 1.00 98.31 122 TYR A O 1
ATOM 907 N N . CYS A 1 123 ? 4.876 -5.685 -7.975 1.00 97.81 123 CYS A N 1
ATOM 908 C CA . CYS A 1 123 ? 4.708 -7.121 -7.946 1.00 97.81 123 CYS A CA 1
ATOM 909 C C . CYS A 1 123 ? 5.864 -7.858 -8.628 1.00 97.81 123 CYS A C 1
ATOM 911 O O . CYS A 1 123 ? 6.251 -8.897 -8.106 1.00 97.81 123 CYS A O 1
ATOM 913 N N . ASP A 1 124 ? 6.402 -7.355 -9.749 1.00 95.44 124 ASP A N 1
ATOM 914 C CA . ASP A 1 124 ? 7.533 -7.961 -10.493 1.00 95.44 124 ASP A CA 1
ATOM 915 C C . ASP A 1 124 ? 7.366 -9.488 -10.670 1.00 95.44 124 ASP A C 1
ATOM 917 O O . ASP A 1 124 ? 8.216 -10.306 -10.306 1.00 95.44 124 ASP A O 1
ATOM 921 N N . GLY A 1 125 ? 6.162 -9.887 -11.101 1.00 93.06 125 GLY A N 1
ATOM 922 C CA . GLY A 1 125 ? 5.756 -11.287 -11.283 1.00 93.06 125 GLY A CA 1
ATOM 923 C C . GLY A 1 125 ? 5.566 -12.118 -10.002 1.00 93.06 125 GLY A C 1
ATOM 924 O O . GLY A 1 125 ? 5.275 -13.307 -10.096 1.00 93.06 125 GLY A O 1
ATOM 925 N N . GLN A 1 126 ? 5.726 -11.541 -8.805 1.00 96.75 126 GLN A N 1
ATOM 926 C CA . GLN A 1 126 ? 5.598 -12.254 -7.522 1.00 96.75 126 GLN A CA 1
ATOM 927 C C . GLN A 1 126 ? 4.180 -12.258 -6.938 1.00 96.75 126 GLN A C 1
ATOM 929 O O . GLN A 1 126 ? 3.884 -13.060 -6.050 1.00 96.75 126 GLN A O 1
ATOM 934 N N . CYS A 1 127 ? 3.310 -11.352 -7.382 1.00 96.12 127 CYS A N 1
ATOM 935 C CA . CYS A 1 127 ? 1.894 -11.372 -7.015 1.00 96.12 127 CYS A CA 1
ATOM 936 C C . CYS A 1 127 ? 1.142 -12.430 -7.836 1.00 96.12 127 CYS A C 1
ATOM 938 O O . CYS A 1 127 ? 1.585 -12.815 -8.913 1.00 96.12 127 CYS A O 1
ATOM 940 N N . GLY A 1 128 ? 0.008 -12.911 -7.326 1.00 92.25 128 GLY A N 1
ATOM 941 C CA . GLY A 1 128 ? -0.859 -13.818 -8.085 1.00 92.25 128 GLY A CA 1
ATOM 942 C C . GLY A 1 128 ? -1.882 -13.085 -8.956 1.00 92.25 128 GLY A C 1
ATOM 943 O O . GLY A 1 128 ? -1.885 -11.858 -9.032 1.00 92.25 128 GLY A O 1
ATOM 944 N N . GLU A 1 129 ? -2.801 -13.861 -9.537 1.00 93.56 129 GLU A N 1
ATOM 945 C CA . GLU A 1 129 ? -3.973 -13.401 -10.303 1.00 93.56 129 GLU A CA 1
ATOM 946 C C . GLU A 1 129 ? -4.984 -12.681 -9.392 1.00 93.56 129 GLU A C 1
ATOM 948 O O . GLU A 1 129 ? -6.015 -13.226 -8.990 1.00 93.56 129 GLU A O 1
ATOM 953 N N . TRP A 1 130 ? -4.608 -11.493 -8.926 1.00 94.81 130 TRP A N 1
ATOM 954 C CA . TRP A 1 130 ? -5.284 -10.760 -7.854 1.00 94.81 130 TRP A CA 1
ATOM 955 C C . TRP A 1 130 ? -5.882 -9.446 -8.321 1.00 94.81 130 TRP A C 1
ATOM 957 O O . TRP A 1 130 ? -6.477 -8.743 -7.510 1.00 94.81 130 TRP A O 1
ATOM 967 N N . PHE A 1 131 ? -5.703 -9.117 -9.592 1.00 95.19 131 PHE A N 1
ATOM 968 C CA . PHE A 1 131 ? -6.088 -7.851 -10.181 1.00 95.19 131 PHE A CA 1
ATOM 969 C C . PHE A 1 131 ? -7.178 -8.091 -11.215 1.00 95.19 131 PHE A C 1
ATOM 971 O O . PHE A 1 131 ? -7.205 -9.128 -11.878 1.00 95.19 131 PHE A O 1
ATOM 978 N N . VAL A 1 132 ? -8.098 -7.145 -11.313 1.00 92.00 132 VAL A N 1
ATOM 979 C CA . VAL A 1 132 ? -9.175 -7.149 -12.295 1.00 92.00 132 VAL A CA 1
ATOM 980 C C . VAL A 1 132 ? -9.198 -5.796 -12.986 1.00 92.00 132 VAL A C 1
ATOM 982 O O . VAL A 1 132 ? -9.172 -4.759 -12.326 1.00 92.00 132 VAL A O 1
ATOM 985 N N . ALA A 1 133 ? -9.233 -5.822 -14.311 1.00 88.12 133 ALA A N 1
ATOM 986 C CA . ALA A 1 133 ? -9.512 -4.658 -15.135 1.00 88.12 133 ALA A CA 1
ATOM 987 C C . ALA A 1 133 ? -10.908 -4.837 -15.742 1.00 88.12 133 ALA A C 1
ATOM 989 O O . ALA A 1 133 ? -11.261 -5.942 -16.167 1.00 88.12 133 ALA A O 1
ATOM 990 N N . GLU A 1 134 ? -11.721 -3.782 -15.736 1.00 74.81 134 GLU A N 1
ATOM 991 C CA . GLU A 1 134 ? -13.044 -3.821 -16.371 1.00 74.81 134 GLU A CA 1
ATOM 992 C C . GLU A 1 134 ? -12.940 -3.666 -17.908 1.00 74.81 134 GLU A C 1
ATOM 994 O O . GLU A 1 134 ? -13.802 -4.171 -18.628 1.00 74.81 134 GLU A O 1
ATOM 999 N N . ASP A 1 135 ? -11.856 -3.055 -18.411 1.00 78.00 135 ASP A N 1
ATOM 1000 C CA . ASP A 1 135 ? -11.475 -2.914 -19.830 1.00 78.00 135 ASP A CA 1
ATOM 1001 C C . ASP A 1 135 ? -9.939 -2.707 -19.985 1.00 78.00 135 ASP A C 1
ATOM 1003 O O . ASP A 1 135 ? -9.185 -3.151 -19.123 1.00 78.00 135 ASP A O 1
ATOM 1007 N N . GLU A 1 136 ? -9.445 -2.067 -21.061 1.00 68.88 136 GLU A N 1
ATOM 1008 C CA . GLU A 1 136 ? -8.015 -1.699 -21.248 1.00 68.88 136 GLU A CA 1
ATOM 1009 C C . GLU A 1 136 ? -7.545 -0.548 -20.317 1.00 68.88 136 GLU A C 1
ATOM 1011 O O . GLU A 1 136 ? -6.645 0.224 -20.655 1.00 68.88 136 GLU A O 1
ATOM 1016 N N . SER A 1 137 ? -8.179 -0.394 -19.155 1.00 79.38 137 SER A N 1
ATOM 1017 C CA . SER A 1 137 ? -7.864 0.595 -18.124 1.00 79.38 137 SER A CA 1
ATOM 1018 C C . SER A 1 137 ? -7.013 0.015 -16.991 1.00 79.38 137 SER A C 1
ATOM 1020 O O . SER A 1 137 ? -6.521 -1.112 -17.034 1.00 79.38 137 SER A O 1
ATOM 1022 N N . GLU A 1 138 ? -6.812 0.839 -15.965 1.00 88.44 138 GLU A N 1
ATOM 1023 C CA . GLU A 1 138 ? -6.138 0.484 -14.726 1.00 88.44 138 GLU A CA 1
ATOM 1024 C C . GLU A 1 138 ? -6.797 -0.732 -14.059 1.00 88.44 138 GLU A C 1
ATOM 1026 O O . GLU A 1 138 ? -7.970 -0.716 -13.678 1.00 88.44 138 GLU A O 1
ATOM 1031 N N . ALA A 1 139 ? -6.013 -1.793 -13.882 1.00 93.00 139 ALA A N 1
ATOM 1032 C CA . ALA A 1 139 ? -6.417 -2.936 -13.093 1.00 93.00 139 ALA A CA 1
ATOM 1033 C C . ALA A 1 139 ? -6.395 -2.563 -11.609 1.00 93.00 139 ALA A C 1
ATOM 1035 O O . ALA A 1 139 ? -5.464 -1.918 -11.124 1.00 93.00 139 ALA A O 1
ATOM 1036 N N . THR A 1 140 ? -7.387 -3.033 -10.861 1.00 93.94 140 THR A N 1
ATOM 1037 C CA . THR A 1 140 ? -7.479 -2.832 -9.412 1.00 93.94 140 THR A CA 1
ATOM 1038 C C . THR A 1 140 ? -7.418 -4.164 -8.682 1.00 93.94 140 THR A C 1
ATOM 1040 O O . THR A 1 140 ? -7.774 -5.218 -9.217 1.00 93.94 140 THR A O 1
ATOM 1043 N N . LEU A 1 141 ? -6.929 -4.145 -7.444 1.00 95.38 141 LEU A N 1
ATOM 1044 C CA . LEU A 1 141 ? -6.893 -5.329 -6.599 1.00 95.38 141 LEU A CA 1
ATOM 1045 C C . LEU A 1 141 ? -8.321 -5.849 -6.359 1.00 95.38 141 LEU A C 1
ATOM 1047 O O . LEU A 1 141 ? -9.198 -5.112 -5.915 1.00 95.38 141 LEU A O 1
ATOM 1051 N N . LEU A 1 142 ? -8.536 -7.147 -6.579 1.00 94.75 142 LEU A N 1
ATOM 1052 C CA . LEU A 1 142 ? -9.813 -7.813 -6.348 1.00 94.75 142 LEU A CA 1
ATOM 1053 C C . LEU A 1 142 ? -10.346 -7.494 -4.938 1.00 94.75 142 LEU A C 1
ATOM 1055 O O . LEU A 1 142 ? -9.617 -7.678 -3.954 1.00 94.75 142 LEU A O 1
ATOM 1059 N N . PRO A 1 143 ? -11.642 -7.159 -4.784 1.00 92.81 143 PRO A N 1
ATOM 1060 C CA . PRO A 1 143 ? -12.228 -6.870 -3.473 1.00 92.81 143 PRO A CA 1
ATOM 1061 C C . PRO A 1 143 ? -12.061 -8.005 -2.451 1.00 92.81 143 PRO A C 1
ATOM 1063 O O . PRO A 1 143 ? -12.006 -7.771 -1.245 1.00 92.81 143 PRO A O 1
ATOM 1066 N N . SER A 1 144 ? -11.948 -9.258 -2.910 1.00 93.81 144 SER A N 1
ATOM 1067 C CA . SER A 1 144 ? -11.690 -10.423 -2.053 1.00 93.81 144 SER A CA 1
ATOM 1068 C C . SER A 1 144 ? -10.278 -10.471 -1.463 1.00 93.81 144 SER A C 1
ATOM 1070 O O . SER A 1 144 ? -10.038 -11.266 -0.551 1.00 93.81 144 SER A O 1
ATOM 1072 N N . MET A 1 145 ? -9.346 -9.678 -1.994 1.00 96.56 145 MET A N 1
ATOM 1073 C CA . MET A 1 145 ? -7.953 -9.614 -1.548 1.00 96.56 145 MET A CA 1
ATOM 1074 C C . MET A 1 145 ? -7.708 -8.514 -0.526 1.00 96.56 145 MET A C 1
ATOM 1076 O O . MET A 1 145 ? -6.832 -8.673 0.327 1.00 96.56 145 MET A O 1
ATOM 1080 N N . VAL A 1 146 ? -8.512 -7.451 -0.544 1.00 96.81 146 VAL A N 1
ATOM 1081 C CA . VAL A 1 146 ? -8.475 -6.419 0.495 1.00 96.81 146 VAL A CA 1
ATOM 1082 C C . VAL A 1 146 ? -8.761 -7.071 1.853 1.00 96.81 146 VAL A C 1
ATOM 1084 O O . VAL A 1 146 ? -9.751 -7.779 2.042 1.00 96.81 146 VAL A O 1
ATOM 1087 N N . GLY A 1 147 ? -7.845 -6.876 2.800 1.00 97.06 147 GLY A N 1
ATOM 1088 C CA . GLY A 1 147 ? -7.895 -7.465 4.135 1.00 97.06 147 GLY A CA 1
ATOM 1089 C C . GLY A 1 147 ? -7.243 -8.829 4.299 1.00 97.06 147 GLY A C 1
ATOM 1090 O O . GLY A 1 147 ? -7.088 -9.287 5.436 1.00 97.06 147 GLY A O 1
ATOM 1091 N N . LYS A 1 148 ? -6.783 -9.477 3.220 1.00 97.56 148 LYS A N 1
ATOM 1092 C CA . LYS A 1 148 ? -5.976 -10.695 3.361 1.00 97.56 148 LYS A CA 1
ATOM 1093 C C . LYS A 1 148 ? -4.713 -10.376 4.150 1.00 97.56 148 LYS A C 1
ATOM 1095 O O . LYS A 1 148 ? -3.974 -9.444 3.832 1.00 97.56 148 LYS A O 1
ATOM 1100 N N . THR A 1 149 ? -4.473 -11.168 5.194 1.00 98.06 149 THR A N 1
ATOM 1101 C CA . THR A 1 149 ? -3.233 -11.064 5.958 1.00 98.06 149 THR A CA 1
ATOM 1102 C C . THR A 1 149 ? -2.126 -11.733 5.161 1.00 98.06 149 THR A C 1
ATOM 1104 O O . THR A 1 149 ? -2.242 -12.895 4.770 1.00 98.06 149 THR A O 1
ATOM 1107 N N . VAL A 1 150 ? -1.054 -10.991 4.924 1.00 98.25 150 VAL A N 1
ATOM 1108 C CA . VAL A 1 150 ? 0.081 -11.418 4.114 1.00 98.25 150 VAL A CA 1
ATOM 1109 C C . VAL A 1 150 ? 1.370 -11.278 4.901 1.00 98.25 150 VAL A C 1
ATOM 1111 O O . VAL A 1 150 ? 1.512 -10.393 5.748 1.00 98.25 150 VAL A O 1
ATOM 1114 N N . LYS A 1 151 ? 2.314 -12.163 4.603 1.00 98.50 151 LYS A N 1
ATOM 1115 C CA . LYS A 1 151 ? 3.721 -12.015 4.942 1.00 98.50 151 LYS A CA 1
ATOM 1116 C C . LYS A 1 151 ? 4.470 -11.761 3.638 1.00 98.50 151 LYS A C 1
ATOM 1118 O O . LYS A 1 151 ? 4.396 -12.570 2.716 1.00 98.50 151 LYS A O 1
ATOM 1123 N N . VAL A 1 152 ? 5.135 -10.617 3.549 1.00 98.56 152 VAL A N 1
ATOM 1124 C CA . VAL A 1 152 ? 5.744 -10.109 2.317 1.00 98.56 152 VAL A CA 1
ATOM 1125 C C . VAL A 1 152 ? 7.211 -9.830 2.573 1.00 98.56 152 VAL A C 1
ATOM 1127 O O . VAL A 1 152 ? 7.549 -9.101 3.503 1.00 98.56 152 VAL A O 1
ATOM 1130 N N . THR A 1 153 ? 8.080 -10.408 1.756 1.00 98.69 153 THR A N 1
ATOM 1131 C CA . THR A 1 153 ? 9.477 -10.002 1.657 1.00 98.69 153 THR A CA 1
ATOM 1132 C C . THR A 1 153 ? 9.589 -8.946 0.568 1.00 98.69 153 THR A C 1
ATOM 1134 O O . THR A 1 153 ? 9.200 -9.203 -0.570 1.00 98.69 153 THR A O 1
ATOM 1137 N N . VAL A 1 154 ? 10.131 -7.783 0.912 1.00 98.69 154 VAL A N 1
ATOM 1138 C CA . VAL A 1 154 ? 10.350 -6.656 -0.001 1.00 98.69 154 VAL A CA 1
ATOM 1139 C C . VAL A 1 154 ? 11.814 -6.240 -0.008 1.00 98.69 154 VAL A C 1
ATOM 1141 O O . VAL A 1 154 ? 12.513 -6.415 0.992 1.00 98.69 154 VAL A O 1
ATOM 1144 N N . ALA A 1 155 ? 12.274 -5.682 -1.123 1.00 98.31 155 ALA A N 1
ATOM 1145 C CA . ALA A 1 155 ? 13.597 -5.081 -1.247 1.00 98.31 155 ALA A CA 1
ATOM 1146 C C . ALA A 1 155 ? 13.523 -3.769 -2.030 1.00 98.31 155 ALA A C 1
ATOM 1148 O O . ALA A 1 155 ? 12.670 -3.618 -2.901 1.00 98.31 155 ALA A O 1
ATOM 1149 N N . SER A 1 156 ? 14.426 -2.844 -1.711 1.00 98.00 156 SER A N 1
ATOM 1150 C CA . SER A 1 156 ? 14.663 -1.643 -2.510 1.00 98.00 156 SER A CA 1
ATOM 1151 C C . SER A 1 156 ? 15.757 -1.947 -3.531 1.00 98.00 156 SER A C 1
ATOM 1153 O O . SER A 1 156 ? 16.843 -2.387 -3.153 1.00 98.00 156 SER A O 1
ATOM 1155 N N . GLU A 1 157 ? 15.452 -1.785 -4.815 1.00 97.31 157 GLU A N 1
ATOM 1156 C CA . GLU A 1 157 ? 16.348 -2.097 -5.931 1.00 97.31 157 GLU A CA 1
ATOM 1157 C C . GLU A 1 157 ? 16.201 -1.031 -7.032 1.00 97.31 157 GLU A C 1
ATOM 1159 O O . GLU A 1 157 ? 15.144 -0.418 -7.158 1.00 97.31 157 GLU A O 1
ATOM 1164 N N . LEU A 1 158 ? 17.236 -0.829 -7.854 1.00 97.44 158 LEU A N 1
ATOM 1165 C CA . LEU A 1 158 ? 17.139 0.045 -9.033 1.00 97.44 158 LEU A CA 1
ATOM 1166 C C . LEU A 1 158 ? 16.128 -0.519 -10.027 1.00 97.44 158 LEU A C 1
ATOM 1168 O O . LEU A 1 158 ? 16.129 -1.730 -10.255 1.00 97.44 158 LEU A O 1
ATOM 1172 N N . ASN A 1 159 ? 15.312 0.330 -10.643 1.00 97.44 159 ASN A N 1
ATOM 1173 C CA . ASN A 1 159 ? 14.312 -0.090 -11.616 1.00 97.44 159 ASN A CA 1
ATOM 1174 C C . ASN A 1 159 ? 14.932 -0.960 -12.720 1.00 97.44 159 ASN A C 1
ATOM 1176 O O . ASN A 1 159 ? 14.431 -2.050 -12.983 1.00 97.44 159 ASN A O 1
ATOM 1180 N N . ASN A 1 160 ? 16.069 -0.538 -13.290 1.00 96.56 160 ASN A N 1
ATOM 1181 C CA . ASN A 1 160 ? 16.750 -1.229 -14.392 1.00 96.56 160 ASN A CA 1
ATOM 1182 C C . ASN A 1 160 ? 15.786 -1.599 -15.535 1.00 96.56 160 ASN A C 1
ATOM 1184 O O . ASN A 1 160 ? 15.806 -2.728 -16.020 1.00 96.56 160 ASN A O 1
ATOM 1188 N N . GLU A 1 161 ? 14.921 -0.653 -15.918 1.00 94.94 161 GLU A N 1
ATOM 1189 C CA . GLU A 1 161 ? 13.931 -0.801 -16.999 1.00 94.94 161 GLU A CA 1
ATOM 1190 C C . GLU A 1 161 ? 12.878 -1.905 -16.766 1.00 94.94 161 GLU A C 1
ATOM 1192 O O . GLU A 1 161 ? 12.225 -2.341 -17.711 1.00 94.94 161 GLU A O 1
ATOM 1197 N N . ARG A 1 162 ? 12.688 -2.363 -15.519 1.00 95.06 162 ARG A N 1
ATOM 1198 C CA . ARG A 1 162 ? 11.660 -3.364 -15.183 1.00 95.06 162 ARG A CA 1
ATOM 1199 C C . ARG A 1 162 ? 10.246 -2.800 -15.213 1.00 95.06 162 ARG A C 1
ATOM 1201 O O . ARG A 1 162 ? 9.346 -3.492 -15.662 1.00 95.06 162 ARG A O 1
ATOM 1208 N N . ILE A 1 163 ? 10.081 -1.585 -14.698 1.00 96.38 163 ILE A N 1
ATOM 1209 C CA . ILE A 1 163 ? 8.803 -0.894 -14.537 1.00 96.38 163 ILE A CA 1
ATOM 1210 C C . ILE A 1 163 ? 8.712 0.243 -15.549 1.00 96.38 163 ILE A C 1
ATOM 1212 O O . ILE A 1 163 ? 9.643 1.050 -15.667 1.00 96.38 163 ILE A O 1
ATOM 1216 N N . ALA A 1 164 ? 7.577 0.331 -16.236 1.00 93.56 164 ALA A N 1
ATOM 1217 C CA . ALA A 1 164 ? 7.266 1.387 -17.182 1.00 93.56 164 ALA A CA 1
ATOM 1218 C C . ALA A 1 164 ? 7.017 2.729 -16.470 1.00 93.56 164 ALA A C 1
ATOM 1220 O O . ALA A 1 164 ? 6.235 2.822 -15.525 1.00 93.56 164 ALA A O 1
ATOM 1221 N N . GLY A 1 165 ? 7.666 3.795 -16.949 1.00 91.81 165 GLY A N 1
ATOM 1222 C CA . GLY A 1 165 ? 7.513 5.161 -16.433 1.00 91.81 165 GLY A CA 1
ATOM 1223 C C . GLY A 1 165 ? 8.743 5.678 -15.672 1.00 91.81 165 GLY A C 1
ATOM 1224 O O . GLY A 1 165 ? 9.334 6.655 -16.135 1.00 91.81 165 GLY A O 1
ATOM 1225 N N . PRO A 1 166 ? 9.146 5.065 -14.540 1.00 94.31 166 PRO A N 1
ATOM 1226 C CA . PRO A 1 166 ? 10.355 5.440 -13.801 1.00 94.31 166 PRO A CA 1
ATOM 1227 C C . PRO A 1 166 ? 11.653 5.275 -14.611 1.00 94.31 166 PRO A C 1
ATOM 1229 O O . PRO A 1 166 ? 11.742 4.435 -15.509 1.00 94.31 166 PRO A O 1
ATOM 1232 N N . SER A 1 167 ? 12.688 6.044 -14.257 1.00 97.38 167 SER A N 1
ATOM 1233 C CA . SER A 1 167 ? 14.034 5.928 -14.839 1.00 97.38 167 SER A CA 1
ATOM 1234 C C . SER A 1 167 ? 14.687 4.588 -14.478 1.00 97.38 167 SER A C 1
ATOM 1236 O O . SER A 1 167 ? 14.205 3.873 -13.598 1.00 97.38 167 SER A O 1
ATOM 1238 N N . ALA A 1 168 ? 15.792 4.219 -15.131 1.00 97.12 168 ALA A N 1
ATOM 1239 C CA . ALA A 1 168 ? 16.504 2.979 -14.809 1.00 97.12 168 ALA A CA 1
ATOM 1240 C C . ALA A 1 168 ? 17.197 3.049 -13.433 1.00 97.12 168 ALA A C 1
ATOM 1242 O O . ALA A 1 168 ? 17.319 2.035 -12.744 1.00 97.12 168 ALA A O 1
ATOM 1243 N N . GLU A 1 169 ? 17.625 4.245 -13.038 1.00 97.56 169 GLU A N 1
ATOM 1244 C CA . GLU A 1 169 ? 18.320 4.562 -11.794 1.00 97.56 169 GLU A CA 1
ATOM 1245 C C . GLU A 1 169 ? 17.389 4.839 -10.603 1.00 97.56 169 GLU A C 1
ATOM 1247 O O . GLU A 1 169 ? 17.868 4.966 -9.473 1.00 97.56 169 GLU A O 1
ATOM 1252 N N . ASP A 1 170 ? 16.073 4.896 -10.822 1.00 96.38 170 ASP A N 1
ATOM 1253 C CA . ASP A 1 170 ? 15.109 5.078 -9.740 1.00 96.38 170 ASP A CA 1
ATOM 1254 C C . ASP A 1 170 ? 15.140 3.875 -8.793 1.00 96.38 170 ASP A C 1
ATOM 1256 O O . ASP A 1 170 ? 15.069 2.717 -9.210 1.00 96.38 170 ASP A O 1
ATOM 1260 N N . SER A 1 171 ? 15.228 4.145 -7.491 1.00 96.31 171 SER A N 1
ATOM 1261 C CA . SER A 1 171 ? 15.149 3.105 -6.467 1.00 96.31 171 SER A CA 1
ATOM 1262 C C . SER A 1 171 ? 13.689 2.814 -6.135 1.00 96.31 171 SER A C 1
ATOM 1264 O O . SER A 1 171 ? 12.992 3.660 -5.575 1.00 96.31 171 SER A O 1
ATOM 1266 N N . LEU A 1 172 ? 13.224 1.612 -6.472 1.00 97.06 172 LEU A N 1
ATOM 1267 C CA . LEU A 1 172 ? 11.840 1.175 -6.295 1.00 97.06 172 LEU A CA 1
ATOM 1268 C C . LEU A 1 172 ? 11.760 0.021 -5.290 1.00 97.06 172 LEU A C 1
ATOM 1270 O O . LEU A 1 172 ? 12.739 -0.685 -5.037 1.00 97.06 172 LEU A O 1
ATOM 1274 N N . ILE A 1 173 ? 10.579 -0.180 -4.703 1.00 98.25 173 ILE A N 1
ATOM 1275 C CA . ILE A 1 173 ? 10.323 -1.290 -3.782 1.00 98.25 173 ILE A CA 1
ATOM 1276 C C . ILE A 1 173 ? 9.676 -2.437 -4.551 1.00 98.25 173 ILE A C 1
ATOM 1278 O O . ILE A 1 173 ? 8.608 -2.274 -5.136 1.00 98.25 173 ILE A O 1
ATOM 1282 N N . PHE A 1 174 ? 10.296 -3.610 -4.495 1.00 98.50 174 PHE A N 1
ATOM 1283 C CA . PHE A 1 174 ? 9.839 -4.811 -5.183 1.00 98.50 174 PHE A CA 1
ATOM 1284 C C . PHE A 1 174 ? 9.432 -5.889 -4.191 1.00 98.50 174 PHE A C 1
ATOM 1286 O O . PHE A 1 174 ? 10.142 -6.165 -3.217 1.00 98.50 174 PHE A O 1
ATOM 1293 N N . VAL A 1 175 ? 8.312 -6.549 -4.470 1.00 98.62 175 VAL A N 1
ATOM 1294 C CA . VAL A 1 175 ? 7.964 -7.812 -3.828 1.00 98.62 175 VAL A CA 1
ATOM 1295 C C . VAL A 1 175 ? 8.987 -8.852 -4.272 1.00 98.62 175 VAL A C 1
ATOM 1297 O O . VAL A 1 175 ? 9.224 -9.047 -5.457 1.00 98.62 175 VAL A O 1
ATOM 1300 N N . LYS A 1 176 ? 9.620 -9.528 -3.313 1.00 98.44 176 LYS A N 1
ATOM 1301 C CA . LYS A 1 176 ? 10.530 -10.659 -3.573 1.00 98.44 176 LYS A CA 1
ATOM 1302 C C . LYS A 1 176 ? 9.882 -11.998 -3.254 1.00 98.44 176 LYS A C 1
ATOM 1304 O O . LYS A 1 176 ? 10.277 -13.021 -3.797 1.00 98.44 176 LYS A O 1
ATOM 1309 N N . LYS A 1 177 ? 8.920 -11.990 -2.330 1.00 98.12 177 LYS A N 1
ATOM 1310 C CA . LYS A 1 177 ? 8.083 -13.135 -1.974 1.00 98.12 177 LYS A CA 1
ATOM 1311 C C . LYS A 1 177 ? 6.838 -12.635 -1.255 1.00 98.12 177 LYS A C 1
ATOM 1313 O O . LYS A 1 177 ? 6.940 -11.754 -0.405 1.00 98.12 177 LYS A O 1
ATOM 1318 N N . ILE A 1 178 ? 5.688 -13.243 -1.517 1.00 98.06 178 ILE A N 1
ATOM 1319 C CA . ILE A 1 178 ? 4.456 -12.978 -0.776 1.00 98.06 178 ILE A CA 1
ATOM 1320 C C . ILE A 1 178 ? 3.707 -14.278 -0.499 1.00 98.06 178 ILE A C 1
ATOM 1322 O O . ILE A 1 178 ? 3.592 -15.149 -1.356 1.00 98.06 178 ILE A O 1
ATOM 1326 N N . GLU A 1 179 ? 3.221 -14.425 0.730 1.00 97.00 179 GLU A N 1
ATOM 1327 C CA . GLU A 1 179 ? 2.441 -15.581 1.163 1.00 97.00 179 GLU A CA 1
ATOM 1328 C C . GLU A 1 179 ? 1.275 -15.145 2.056 1.00 97.00 179 GLU A C 1
ATOM 1330 O O . GLU A 1 179 ? 1.407 -14.242 2.887 1.00 97.00 179 GLU A O 1
ATOM 1335 N N . PHE A 1 180 ? 0.116 -15.788 1.893 1.00 96.75 180 PHE A N 1
ATOM 1336 C CA . PHE A 1 180 ? -1.016 -15.577 2.792 1.00 96.75 180 PHE A CA 1
ATOM 1337 C C . PHE A 1 180 ? -0.741 -16.220 4.146 1.00 96.75 180 PHE A C 1
ATOM 1339 O O . PHE A 1 180 ? -0.289 -17.365 4.233 1.00 96.75 180 PHE A O 1
ATOM 1346 N N . VAL A 1 181 ? -1.069 -15.496 5.208 1.00 94.88 181 VAL A N 1
ATOM 1347 C CA . VAL A 1 181 ? -1.052 -16.039 6.563 1.00 94.88 181 VAL A CA 1
ATOM 1348 C C . VAL A 1 181 ? -2.410 -16.674 6.831 1.00 94.88 181 VAL A C 1
ATOM 1350 O O . VAL A 1 181 ? -3.443 -16.039 6.614 1.00 94.88 181 VAL A O 1
ATOM 1353 N N . LYS A 1 182 ? -2.383 -17.944 7.241 1.00 79.94 182 LYS A N 1
ATOM 1354 C CA . LYS A 1 182 ? -3.570 -18.715 7.622 1.00 79.94 182 LYS A CA 1
ATOM 1355 C C . LYS A 1 182 ? -4.115 -18.278 8.974 1.00 79.94 182 LYS A C 1
ATOM 1357 O O . LYS A 1 182 ? -3.290 -17.917 9.842 1.00 79.94 182 LYS A O 1
#

Radius of gyration: 22.59 Å; chains: 1; bounding box: 85×39×59 Å

Organism: Pseudomonas syringae pv. ribicola (NCBI:txid55398)